Protein AF-A0A852GJ66-F1 (afdb_monomer_lite)

InterPro domains:
  IPR001179 FKBP-type peptidyl-prolyl cis-trans isomerase domain [PF00254] (37-87)
  IPR001179 FKBP-type peptidyl-prolyl cis-trans isomerase domain [PS50059] (41-87)
  IPR044609 Peptidyl-prolyl cis-trans isomerase FKBP2/11 [PTHR45779] (12-87)
  IPR046357 Peptidyl-prolyl cis-trans isomerase domain superfamily [G3DSA:3.10.50.40] (13-87)

Foldseek 3Di:
DDDDDDDDPPPPPPPPPDPPDDQDADDPDDDPDDPDWDDQFDKDWDWDWDADPVRHTPDTPVVVVGTDIDGALPPPDDPNRNPRRGD

Radius of gyration: 23.47 Å; chai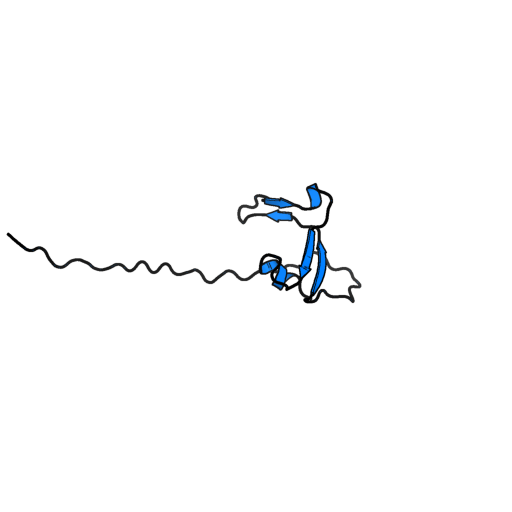ns: 1; bounding box: 76×25×42 Å

Organism: NCBI:txid243888

Structure (mmCIF, N/CA/C/O backbone):
data_AF-A0A852GJ66-F1
#
_entry.id   AF-A0A852GJ66-F1
#
loop_
_atom_site.group_PDB
_atom_site.id
_atom_site.type_symbol
_atom_site.label_atom_id
_atom_site.label_alt_id
_atom_site.label_comp_id
_atom_site.label_asym_id
_atom_site.label_entity_id
_atom_site.label_seq_id
_atom_site.pdbx_PDB_ins_code
_atom_site.Cartn_x
_atom_site.Cartn_y
_atom_site.Cartn_z
_atom_site.occupancy
_atom_site.B_iso_or_equiv
_atom_site.auth_seq_id
_atom_site.auth_comp_id
_atom_site.auth_asym_id
_atom_site.auth_atom_id
_atom_site.pdbx_PDB_model_num
ATOM 1 N N . PRO A 1 1 ? -63.319 -12.187 27.099 1.00 44.00 1 PRO A N 1
ATOM 2 C CA . PRO A 1 1 ? -62.981 -13.159 26.033 1.00 44.00 1 PRO A CA 1
ATOM 3 C C . PRO A 1 1 ? -62.754 -12.466 24.674 1.00 44.00 1 PRO A C 1
ATOM 5 O O . PRO A 1 1 ? -63.714 -11.961 24.118 1.00 44.00 1 PRO A O 1
ATOM 8 N N . ARG A 1 2 ? -61.493 -12.470 24.188 1.00 48.59 2 ARG A N 1
ATOM 9 C CA . ARG A 1 2 ? -61.085 -12.670 22.770 1.00 48.59 2 ARG A CA 1
ATOM 10 C C . ARG A 1 2 ? -61.778 -11.761 21.719 1.00 48.59 2 ARG A C 1
ATOM 12 O O . ARG A 1 2 ? -62.945 -11.964 21.451 1.00 48.59 2 ARG A O 1
ATOM 19 N N . GLN A 1 3 ? -61.155 -10.815 21.011 1.00 49.41 3 GLN A N 1
ATOM 20 C CA . GLN A 1 3 ? -59.829 -10.767 20.382 1.00 49.41 3 GLN A CA 1
ATOM 21 C C . GLN A 1 3 ? -59.540 -9.319 19.919 1.00 49.41 3 GLN A C 1
ATOM 23 O O . GLN A 1 3 ? -60.420 -8.661 19.374 1.00 49.41 3 GLN A O 1
ATOM 28 N N . LEU A 1 4 ? -58.297 -8.864 20.096 1.00 46.19 4 LEU A N 1
ATOM 29 C CA . LEU A 1 4 ? -57.724 -7.597 19.624 1.00 46.19 4 LEU A CA 1
ATOM 30 C C . LEU A 1 4 ? -56.877 -7.884 18.377 1.00 46.19 4 LEU A C 1
ATOM 32 O O . LEU A 1 4 ? -55.832 -8.513 18.518 1.00 46.19 4 LEU A O 1
ATOM 36 N N . TRP A 1 5 ? -57.307 -7.500 17.173 1.00 52.44 5 TRP A N 1
ATOM 37 C CA . TRP A 1 5 ? -56.526 -7.690 15.939 1.00 52.44 5 TRP A CA 1
ATOM 38 C C . TRP A 1 5 ? -56.633 -6.432 15.076 1.00 52.44 5 TRP A C 1
ATOM 40 O O . TRP A 1 5 ? -57.743 -6.020 14.752 1.00 52.44 5 TRP A O 1
ATOM 50 N N . GLY A 1 6 ? -55.495 -5.849 14.681 1.00 51.19 6 GLY A N 1
ATOM 51 C CA . GLY A 1 6 ? -55.483 -4.950 13.522 1.00 51.19 6 GLY A CA 1
ATOM 52 C C . GLY A 1 6 ? -54.556 -3.736 13.519 1.00 51.19 6 GLY A C 1
ATOM 53 O O . GLY A 1 6 ? -54.847 -2.815 12.773 1.00 51.19 6 GLY A O 1
ATOM 54 N N . TRP A 1 7 ? -53.455 -3.698 14.276 1.00 55.50 7 TRP A N 1
ATOM 55 C CA . TRP A 1 7 ? -52.378 -2.730 14.011 1.00 55.50 7 TRP A CA 1
ATOM 56 C C . TRP A 1 7 ? -51.019 -3.410 14.150 1.00 55.50 7 TRP A C 1
ATOM 58 O O . TRP A 1 7 ? -50.365 -3.325 15.181 1.00 55.50 7 TRP A O 1
ATOM 68 N N . VAL A 1 8 ? -50.593 -4.108 13.101 1.00 54.66 8 VAL A N 1
ATOM 69 C CA . VAL A 1 8 ? -49.170 -4.398 12.898 1.00 54.66 8 VAL A CA 1
ATOM 70 C C . VAL A 1 8 ? -48.829 -3.902 11.503 1.00 54.66 8 VAL A C 1
ATOM 72 O O . VAL A 1 8 ? -48.802 -4.658 10.536 1.00 54.66 8 VAL A O 1
ATOM 75 N N . LEU A 1 9 ? -48.619 -2.588 11.392 1.00 59.62 9 LEU A N 1
ATOM 76 C CA . LEU A 1 9 ? -47.822 -2.051 10.299 1.00 59.62 9 LEU A CA 1
ATOM 77 C C . LEU A 1 9 ? -46.390 -2.505 10.594 1.00 59.62 9 LEU A C 1
ATOM 79 O O . LEU A 1 9 ? -45.723 -1.963 11.473 1.00 59.62 9 LEU A O 1
ATOM 83 N N . ALA A 1 10 ? -45.952 -3.564 9.919 1.00 57.66 10 ALA A N 1
ATOM 84 C CA . ALA A 1 10 ? -44.557 -3.959 9.921 1.00 57.66 10 ALA A CA 1
ATOM 85 C C . ALA A 1 10 ? -43.759 -2.829 9.259 1.00 57.66 10 ALA A C 1
ATOM 87 O O . ALA A 1 10 ? -43.688 -2.733 8.034 1.00 57.66 10 ALA A O 1
ATOM 88 N N . LEU A 1 11 ? -43.192 -1.942 10.076 1.00 59.31 11 LEU A N 1
ATOM 89 C CA . LEU A 1 11 ? -42.169 -1.012 9.633 1.00 59.31 11 LEU A CA 1
ATOM 90 C C . LEU A 1 11 ? -40.920 -1.851 9.350 1.00 59.31 11 LEU A C 1
ATOM 92 O O . LEU A 1 11 ? -40.121 -2.132 10.241 1.00 59.31 11 LEU A O 1
ATOM 96 N N . ALA A 1 12 ? -40.794 -2.318 8.111 1.00 58.28 12 ALA A N 1
ATOM 97 C CA . ALA A 1 12 ? -39.553 -2.885 7.623 1.00 58.28 12 ALA A CA 1
ATOM 98 C C . ALA A 1 12 ? -38.499 -1.769 7.647 1.00 58.28 12 ALA A C 1
ATOM 100 O O . ALA A 1 12 ? -38.458 -0.912 6.766 1.00 58.28 12 ALA A O 1
ATOM 101 N N . LEU A 1 13 ? -37.665 -1.765 8.687 1.00 58.25 13 LEU A N 1
ATOM 102 C CA . LEU A 1 13 ? -36.398 -1.048 8.699 1.00 58.25 13 LEU A CA 1
ATOM 103 C C . LEU A 1 13 ? -35.523 -1.669 7.609 1.00 58.25 13 LEU A C 1
ATOM 105 O O . LEU A 1 13 ? -34.820 -2.654 7.831 1.00 58.25 13 LEU A O 1
ATOM 109 N N . ALA A 1 14 ? -35.602 -1.111 6.405 1.00 58.62 14 ALA A N 1
ATOM 110 C CA . ALA A 1 14 ? -34.587 -1.325 5.396 1.00 58.62 14 ALA A CA 1
ATOM 111 C C . ALA A 1 14 ? -33.2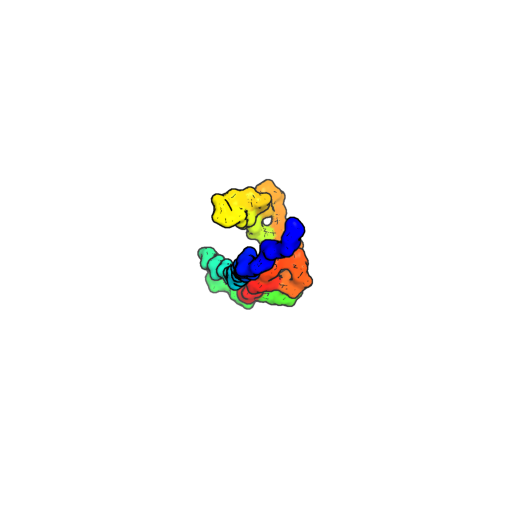90 -0.709 5.933 1.00 58.62 14 ALA A C 1
ATOM 113 O O . ALA A 1 14 ? -33.082 0.500 5.857 1.00 58.62 14 ALA A O 1
ATOM 114 N N . VAL A 1 15 ? -32.424 -1.544 6.510 1.00 58.72 15 VAL A N 1
ATOM 115 C CA . VAL A 1 15 ? -31.008 -1.209 6.648 1.00 58.72 15 VAL A CA 1
ATOM 116 C C . VAL A 1 15 ? -30.470 -1.157 5.224 1.00 58.72 15 VAL A C 1
ATOM 118 O O . VAL A 1 15 ? -30.126 -2.182 4.636 1.00 58.72 15 VAL A O 1
ATOM 121 N N . ALA A 1 16 ? -30.491 0.032 4.626 1.00 59.19 16 ALA A N 1
ATOM 122 C CA . ALA A 1 16 ? -29.788 0.279 3.384 1.00 59.19 16 ALA A CA 1
ATOM 123 C C . ALA A 1 16 ? -28.301 0.048 3.672 1.00 59.19 16 ALA A C 1
ATOM 125 O O . ALA A 1 16 ? -27.681 0.783 4.438 1.00 59.19 16 ALA A O 1
ATOM 126 N N . ALA A 1 17 ? -27.741 -1.028 3.121 1.00 56.59 17 ALA A N 1
ATOM 127 C CA . ALA A 1 17 ? -26.302 -1.192 3.077 1.00 56.59 17 ALA A CA 1
ATOM 128 C C . ALA A 1 17 ? -25.755 -0.040 2.228 1.00 56.59 17 ALA A C 1
ATOM 130 O O . ALA A 1 17 ? -25.967 -0.006 1.014 1.00 56.59 17 ALA A O 1
ATOM 131 N N . GLU A 1 18 ? -25.112 0.927 2.880 1.00 59.16 18 GLU A N 1
ATOM 132 C CA . GLU A 1 18 ? -24.446 2.036 2.205 1.00 59.16 18 GLU A CA 1
ATOM 133 C C . GLU A 1 18 ? -23.489 1.471 1.139 1.00 59.16 18 GLU A C 1
ATOM 135 O O . GLU A 1 18 ? -22.742 0.523 1.425 1.00 59.16 18 GLU A O 1
ATOM 140 N N . PRO A 1 19 ? -23.511 1.991 -0.102 1.00 58.84 19 PRO A N 1
ATOM 141 C CA . PRO A 1 19 ? -22.675 1.478 -1.176 1.00 58.84 19 PRO A CA 1
ATOM 142 C C . PRO A 1 19 ? -21.207 1.490 -0.739 1.00 58.84 19 PRO A C 1
ATOM 144 O O . PRO A 1 19 ? -20.654 2.533 -0.390 1.00 58.84 19 PRO A O 1
ATOM 147 N N . GLY A 1 20 ? -20.589 0.304 -0.746 1.00 64.69 20 GLY A N 1
ATOM 148 C CA . GLY A 1 20 ? -19.232 0.083 -0.251 1.00 64.69 20 GLY A CA 1
ATOM 149 C C . GLY A 1 20 ? -18.254 1.112 -0.811 1.00 64.69 20 GLY A C 1
ATOM 150 O O . GLY A 1 20 ? -18.075 1.228 -2.028 1.00 64.69 20 GLY A O 1
ATOM 151 N N . ARG A 1 21 ? -17.642 1.889 0.087 1.00 75.81 21 ARG A N 1
ATOM 152 C CA . ARG A 1 21 ? -16.758 2.997 -0.273 1.00 75.81 21 ARG A CA 1
ATOM 153 C C . ARG A 1 21 ? -15.588 2.478 -1.109 1.00 75.81 21 ARG A C 1
ATOM 155 O O . ARG A 1 21 ? -14.875 1.560 -0.709 1.00 75.81 21 ARG A O 1
ATOM 162 N N . LYS A 1 22 ? -15.406 3.057 -2.298 1.00 84.62 22 LYS A N 1
ATOM 163 C CA . LYS A 1 22 ? -14.291 2.716 -3.189 1.00 84.62 22 LYS A CA 1
ATOM 164 C C . LYS A 1 22 ? -12.983 3.249 -2.611 1.00 84.62 22 LYS A C 1
ATOM 166 O O . LYS A 1 22 ? -12.950 4.336 -2.036 1.00 84.62 22 LYS A O 1
ATOM 171 N N . VAL A 1 23 ? -11.909 2.495 -2.813 1.00 89.88 23 VAL A N 1
ATOM 172 C CA . VAL A 1 23 ? -10.559 2.901 -2.415 1.00 89.88 23 VAL A CA 1
ATOM 173 C C . VAL A 1 23 ? -10.148 4.136 -3.211 1.00 89.88 23 VAL A C 1
ATOM 175 O O . VAL A 1 23 ? -10.322 4.187 -4.428 1.00 89.88 23 VAL A O 1
ATOM 178 N N . GLN A 1 24 ? -9.610 5.132 -2.514 1.00 92.12 24 GLN A N 1
ATOM 179 C CA . GLN A 1 24 ? -9.066 6.349 -3.109 1.00 92.12 24 GLN A CA 1
ATOM 180 C C . GLN A 1 24 ? -7.542 6.270 -3.077 1.00 92.12 24 GLN A C 1
ATOM 182 O O . GLN A 1 24 ? -6.960 5.961 -2.040 1.00 92.12 24 GLN A O 1
ATOM 187 N N . ILE A 1 25 ? -6.896 6.543 -4.210 1.00 93.38 25 ILE A N 1
ATOM 188 C CA . ILE A 1 25 ? -5.442 6.434 -4.356 1.00 93.38 25 ILE A CA 1
ATOM 189 C C . ILE A 1 25 ? -4.893 7.816 -4.692 1.00 93.38 25 ILE A C 1
AT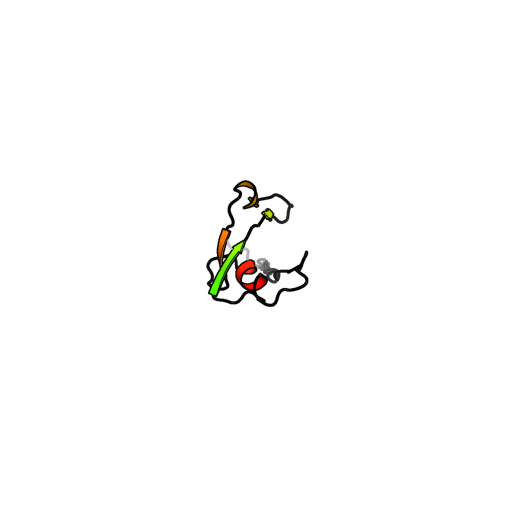OM 191 O O . ILE A 1 25 ? -5.280 8.415 -5.694 1.00 93.38 25 ILE A O 1
ATOM 195 N N . GLY A 1 26 ? -3.983 8.313 -3.856 1.00 92.94 26 GLY A N 1
ATOM 196 C CA . GLY A 1 26 ? -3.270 9.570 -4.074 1.00 92.94 26 GLY A CA 1
ATOM 197 C C . GLY A 1 26 ? -1.764 9.339 -4.155 1.00 92.94 26 GLY A C 1
ATOM 198 O O . GLY A 1 26 ? -1.168 8.799 -3.224 1.00 92.94 26 GLY A O 1
ATOM 199 N N . VAL A 1 27 ? -1.131 9.773 -5.247 1.00 93.06 27 VAL A N 1
ATOM 200 C CA . VAL A 1 27 ? 0.331 9.709 -5.406 1.00 93.06 27 VAL A CA 1
ATOM 201 C C . VAL A 1 27 ? 0.948 10.970 -4.807 1.00 93.06 27 VAL A C 1
ATOM 203 O O . VAL A 1 27 ? 0.801 12.053 -5.364 1.00 93.06 27 VAL A O 1
ATOM 206 N N . ARG A 1 28 ? 1.654 10.840 -3.676 1.00 94.00 28 ARG A N 1
ATOM 207 C CA . ARG A 1 28 ? 2.337 11.982 -3.033 1.00 94.00 28 ARG A CA 1
ATOM 208 C C . ARG A 1 28 ? 3.644 12.369 -3.723 1.00 94.00 28 ARG A C 1
ATOM 210 O O . ARG A 1 28 ? 3.970 13.545 -3.807 1.00 94.00 28 ARG A O 1
ATOM 217 N N . ARG A 1 29 ? 4.409 11.380 -4.186 1.00 93.94 29 ARG A N 1
ATOM 218 C CA . ARG A 1 29 ? 5.697 11.568 -4.863 1.00 93.94 29 ARG A CA 1
ATOM 219 C C . ARG A 1 29 ? 5.915 10.431 -5.850 1.00 93.94 29 ARG A C 1
ATOM 221 O O . ARG A 1 29 ? 5.610 9.283 -5.540 1.00 93.94 29 ARG A O 1
ATOM 228 N N . ARG A 1 30 ? 6.490 10.748 -7.008 1.00 91.75 30 ARG A N 1
ATOM 229 C CA . ARG A 1 30 ? 6.992 9.774 -7.978 1.00 91.75 30 ARG A CA 1
ATOM 230 C C . ARG A 1 30 ? 8.411 10.187 -8.394 1.00 91.75 30 ARG A C 1
ATOM 232 O O . ARG A 1 30 ? 8.616 11.376 -8.627 1.00 91.75 30 ARG A O 1
ATOM 239 N N . PRO A 1 31 ? 9.386 9.264 -8.446 1.00 92.56 31 PRO A N 1
ATOM 240 C CA . PRO A 1 31 ? 10.700 9.550 -9.023 1.00 92.56 31 PRO A CA 1
ATOM 241 C C . PRO A 1 31 ? 10.583 9.971 -10.495 1.00 92.56 31 PRO A C 1
ATOM 243 O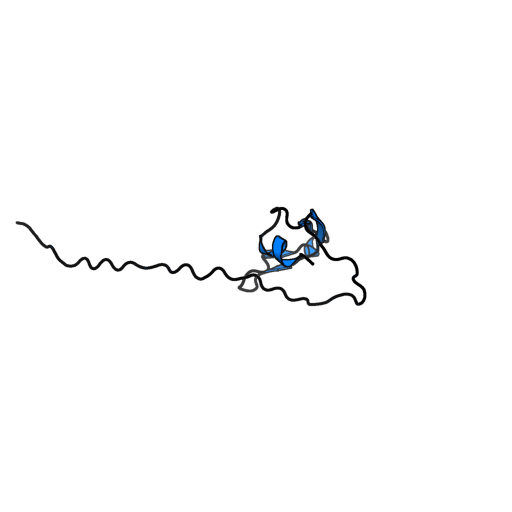 O . PRO A 1 31 ? 9.688 9.492 -11.189 1.00 92.56 31 PRO A O 1
ATOM 246 N N . GLU A 1 32 ? 11.491 10.825 -10.977 1.00 91.25 32 GLU A N 1
ATOM 247 C CA . GLU A 1 32 ? 11.487 11.312 -12.370 1.00 91.25 32 GLU A CA 1
ATOM 248 C C . GLU A 1 32 ? 11.593 10.167 -13.385 1.00 91.25 32 GLU A C 1
ATOM 250 O O . GLU A 1 32 ? 10.869 10.137 -14.378 1.00 91.25 32 GLU A O 1
ATOM 255 N N . ALA A 1 33 ? 12.441 9.181 -13.090 1.00 90.50 33 ALA A N 1
ATOM 256 C CA . ALA A 1 33 ? 12.582 7.966 -13.876 1.00 90.50 33 ALA A CA 1
ATOM 257 C C . ALA A 1 33 ? 12.059 6.762 -13.081 1.00 90.50 33 ALA A C 1
ATOM 259 O O . ALA A 1 33 ? 12.687 6.305 -12.128 1.00 90.50 33 ALA A O 1
ATOM 260 N N . CYS A 1 34 ? 10.904 6.235 -13.487 1.00 88.38 34 CYS A N 1
ATOM 261 C CA . CYS A 1 34 ? 10.334 4.999 -12.951 1.00 88.38 34 CYS A CA 1
ATOM 262 C C . CYS A 1 34 ? 9.816 4.137 -14.111 1.00 88.38 34 CYS A C 1
ATOM 264 O O . CYS A 1 34 ? 8.653 4.224 -14.508 1.00 88.38 34 CYS A O 1
ATOM 266 N N . GLY A 1 35 ? 10.720 3.361 -14.717 1.00 90.31 35 GLY A N 1
ATOM 267 C CA . GLY A 1 35 ? 10.396 2.485 -15.851 1.00 90.31 35 GLY A CA 1
ATOM 268 C C . GLY A 1 35 ? 9.760 1.155 -15.438 1.00 90.31 35 GLY A C 1
ATOM 269 O O . GLY A 1 35 ? 9.086 0.515 -16.244 1.00 90.31 35 GLY A O 1
ATOM 270 N N . VAL A 1 36 ? 9.949 0.748 -14.182 1.00 93.19 36 VAL A N 1
ATOM 271 C CA . VAL A 1 36 ? 9.3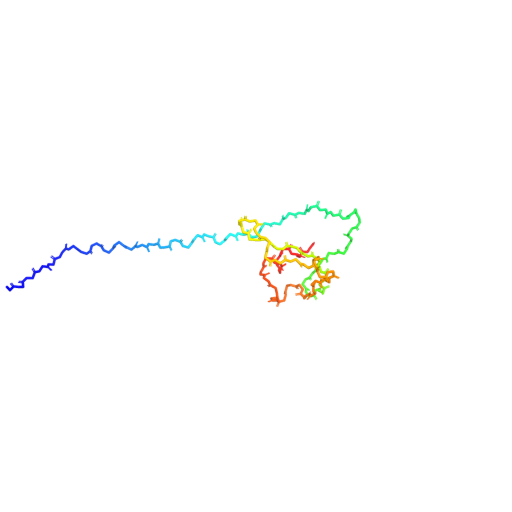87 -0.485 -13.628 1.00 93.19 36 VAL A CA 1
ATOM 272 C C . VAL A 1 36 ? 8.154 -0.136 -12.810 1.00 93.19 36 VAL A C 1
ATOM 274 O O . VAL A 1 36 ? 8.200 0.707 -11.920 1.00 93.19 36 VAL A O 1
ATOM 277 N N . ARG A 1 37 ? 7.048 -0.797 -13.131 1.00 94.38 37 ARG A N 1
ATOM 278 C CA . ARG A 1 37 ? 5.765 -0.665 -12.442 1.00 94.38 37 ARG A CA 1
ATOM 279 C C . ARG A 1 37 ? 5.414 -2.000 -11.824 1.00 94.38 37 ARG A C 1
ATOM 281 O O . ARG A 1 37 ? 5.656 -3.029 -12.457 1.00 94.38 37 ARG A O 1
ATOM 288 N N . SER A 1 38 ? 4.841 -1.955 -10.632 1.00 96.88 38 SER A N 1
ATOM 289 C CA . SER A 1 38 ? 4.393 -3.132 -9.899 1.00 96.88 38 SER A CA 1
ATOM 290 C C . SER A 1 38 ? 3.294 -3.873 -10.658 1.00 96.88 38 SER A C 1
ATOM 292 O O . SER A 1 38 ? 2.410 -3.279 -11.287 1.00 96.88 38 SER A O 1
ATOM 294 N N . ARG A 1 39 ? 3.348 -5.198 -10.599 1.00 97.50 39 ARG A N 1
ATOM 295 C CA . ARG A 1 39 ? 2.426 -6.118 -11.263 1.00 97.50 39 ARG A CA 1
ATOM 296 C C . ARG A 1 39 ? 1.980 -7.197 -10.287 1.00 97.50 39 ARG A C 1
ATOM 298 O O . ARG A 1 39 ? 2.578 -7.422 -9.238 1.00 97.50 39 ARG A O 1
ATOM 305 N N . ARG A 1 40 ? 0.894 -7.881 -10.643 1.00 97.88 40 ARG A N 1
ATOM 306 C CA . ARG A 1 40 ? 0.415 -9.036 -9.882 1.00 97.88 40 ARG A CA 1
ATOM 307 C C . ARG A 1 40 ? 1.518 -10.094 -9.802 1.00 97.88 40 ARG A C 1
ATOM 309 O O . ARG A 1 40 ? 2.064 -10.473 -10.833 1.00 97.88 40 ARG A O 1
ATOM 316 N N . GLY A 1 41 ? 1.768 -10.593 -8.597 1.00 97.25 41 GLY A N 1
ATOM 317 C CA . GLY A 1 41 ? 2.799 -11.588 -8.307 1.00 97.25 41 GLY A CA 1
ATOM 318 C C . GLY A 1 41 ? 4.144 -10.998 -7.887 1.00 97.25 41 GLY A C 1
ATOM 319 O O . GLY A 1 41 ? 4.969 -11.746 -7.370 1.00 97.25 41 GLY A O 1
ATOM 320 N N . ASP A 1 42 ? 4.361 -9.688 -8.041 1.00 98.06 42 ASP A N 1
ATOM 321 C CA . ASP A 1 42 ? 5.588 -9.053 -7.560 1.00 98.06 42 ASP A CA 1
ATOM 322 C C . ASP A 1 42 ? 5.679 -9.140 -6.033 1.00 98.06 42 ASP A C 1
ATOM 324 O O . ASP A 1 42 ? 4.685 -8.970 -5.316 1.00 98.06 42 ASP A O 1
ATOM 328 N N . LEU A 1 43 ? 6.897 -9.357 -5.536 1.00 98.00 43 LEU A N 1
ATOM 329 C CA . LEU A 1 43 ? 7.208 -9.266 -4.117 1.00 98.00 43 LEU A CA 1
ATOM 330 C C . LEU A 1 43 ? 7.530 -7.807 -3.774 1.00 98.00 43 LEU A C 1
ATOM 332 O O . LEU A 1 43 ? 8.545 -7.270 -4.218 1.00 98.00 43 LEU A O 1
ATOM 336 N N . LEU A 1 44 ? 6.666 -7.158 -2.993 1.00 97.62 44 LEU A N 1
ATOM 337 C CA . LEU A 1 44 ? 6.850 -5.766 -2.587 1.00 97.62 44 LEU A CA 1
ATOM 338 C C . LEU A 1 44 ? 7.395 -5.675 -1.168 1.00 97.62 44 LEU A C 1
ATOM 340 O O . LEU A 1 44 ? 6.915 -6.359 -0.271 1.00 97.62 44 LEU A O 1
ATOM 344 N N . HIS A 1 45 ? 8.361 -4.779 -0.973 1.00 97.56 45 HIS A N 1
ATOM 345 C CA . HIS A 1 45 ? 8.893 -4.385 0.328 1.00 97.56 45 HIS A CA 1
ATOM 346 C C . HIS A 1 45 ? 8.465 -2.940 0.574 1.00 97.56 45 HIS A C 1
ATOM 348 O O . HIS A 1 45 ? 8.873 -2.049 -0.173 1.00 97.56 45 HIS A O 1
ATOM 354 N N . MET A 1 46 ? 7.621 -2.694 1.577 1.00 96.81 46 MET A N 1
ATOM 355 C CA . MET A 1 46 ? 7.036 -1.368 1.769 1.00 96.81 46 MET A CA 1
ATOM 356 C C . MET A 1 46 ? 7.020 -0.930 3.228 1.00 96.81 46 MET A C 1
ATOM 358 O O . MET A 1 46 ? 6.585 -1.664 4.117 1.00 96.81 46 MET A O 1
ATOM 362 N N . HIS A 1 47 ? 7.438 0.317 3.446 1.00 98.12 47 HIS A N 1
ATOM 363 C CA . HIS A 1 47 ? 7.112 1.028 4.670 1.00 98.12 47 HIS A CA 1
ATOM 364 C C . HIS A 1 47 ? 5.730 1.674 4.568 1.00 98.12 47 HIS A C 1
ATOM 366 O O . HIS A 1 47 ? 5.393 2.307 3.569 1.00 98.12 47 HIS A O 1
ATOM 372 N N . TYR A 1 48 ? 4.944 1.535 5.629 1.00 97.19 48 TYR A N 1
ATOM 373 C CA . TYR A 1 48 ? 3.618 2.121 5.782 1.00 97.19 48 TYR A CA 1
ATOM 374 C C . TYR A 1 48 ? 3.394 2.662 7.195 1.00 97.19 48 TYR A C 1
ATOM 376 O O . TYR A 1 48 ? 4.042 2.233 8.156 1.00 97.19 48 TYR A O 1
ATOM 384 N N . THR A 1 49 ? 2.395 3.539 7.290 1.00 97.88 49 THR A N 1
ATOM 385 C CA . THR A 1 49 ? 1.713 3.923 8.527 1.00 97.88 49 THR A CA 1
ATOM 386 C C . THR A 1 49 ? 0.211 3.887 8.265 1.00 97.88 49 THR A C 1
ATOM 388 O O . THR A 1 49 ? -0.270 4.518 7.322 1.00 97.88 49 THR A O 1
ATOM 391 N N . GLY A 1 50 ? -0.520 3.127 9.074 1.00 96.69 50 GLY A N 1
ATOM 392 C CA . GLY A 1 50 ? -1.966 2.972 8.989 1.00 96.69 50 GLY A CA 1
ATOM 393 C C . GLY A 1 50 ? -2.682 3.780 10.066 1.00 96.69 50 GLY A C 1
ATOM 394 O O . GLY A 1 50 ? -2.286 3.749 11.231 1.00 96.69 50 GLY A O 1
ATOM 395 N N . HIS A 1 51 ? -3.751 4.471 9.672 1.00 97.69 51 HIS A N 1
ATOM 396 C CA . HIS A 1 51 ? -4.620 5.226 10.573 1.00 97.69 51 HIS A CA 1
ATOM 397 C C . HIS A 1 51 ? -6.077 4.793 10.395 1.00 97.69 51 HIS A C 1
ATOM 399 O O . HIS A 1 51 ? -6.470 4.385 9.299 1.00 97.69 51 HIS A O 1
ATOM 405 N N . LEU A 1 52 ? -6.857 4.880 11.469 1.00 96.75 52 LEU A N 1
ATOM 406 C CA . LEU A 1 52 ? -8.313 4.784 11.434 1.00 96.75 52 LEU A CA 1
ATOM 407 C C . LEU A 1 52 ? -8.919 6.102 10.922 1.00 96.75 52 LEU A C 1
ATOM 409 O O . LEU A 1 52 ? -8.222 7.106 10.763 1.00 96.75 52 LEU A O 1
ATOM 413 N N . GLU A 1 53 ? -10.225 6.108 10.644 1.00 95.25 53 GLU A N 1
ATOM 414 C CA . GLU A 1 53 ? -10.919 7.292 10.106 1.00 95.25 53 GLU A CA 1
ATOM 415 C C . GLU A 1 53 ? -10.926 8.484 11.077 1.00 95.25 53 GLU A C 1
ATOM 417 O O . GLU A 1 53 ? -10.982 9.630 10.638 1.00 95.25 53 GLU A O 1
ATOM 422 N N . ASP A 1 54 ? -10.807 8.224 12.380 1.00 97.19 54 ASP A N 1
ATOM 423 C CA . ASP A 1 54 ? -10.653 9.250 13.418 1.00 97.19 54 ASP A CA 1
ATOM 424 C C . ASP A 1 54 ? -9.225 9.829 13.501 1.00 97.19 54 ASP A C 1
ATOM 426 O O . ASP A 1 54 ? -8.958 10.726 14.299 1.00 97.19 54 ASP A O 1
ATOM 430 N N . GLY A 1 55 ? -8.303 9.331 12.671 1.00 97.50 55 GLY A N 1
ATOM 431 C CA . GLY A 1 55 ? -6.907 9.751 12.629 1.00 97.50 55 GLY A CA 1
ATOM 432 C C . GLY A 1 55 ? -6.001 9.045 13.636 1.00 97.50 55 GLY A C 1
ATOM 433 O O . GLY A 1 55 ? -4.799 9.306 13.632 1.00 97.50 55 GLY A O 1
ATOM 434 N N . SER A 1 56 ? -6.513 8.139 14.470 1.00 97.88 56 SER A N 1
ATOM 435 C CA . SER A 1 56 ? -5.670 7.346 15.365 1.00 97.88 56 SER A CA 1
ATOM 436 C C . SER A 1 56 ? -4.806 6.363 14.567 1.00 97.88 56 SER A C 1
ATOM 438 O O . SER A 1 56 ? -5.282 5.645 13.686 1.00 97.88 56 SER A O 1
ATOM 440 N N . GLN A 1 57 ? -3.499 6.340 14.841 1.00 97.75 57 GLN A N 1
ATOM 441 C CA . GLN A 1 57 ? -2.589 5.378 14.221 1.00 97.75 57 GLN A CA 1
ATOM 442 C C . GLN A 1 57 ? -2.818 3.994 14.834 1.00 97.75 57 GLN A C 1
ATOM 444 O O . GLN A 1 57 ? -2.695 3.840 16.047 1.00 97.75 57 GLN A O 1
ATOM 449 N N . PHE A 1 58 ? -3.074 2.979 14.007 1.00 96.75 58 PHE A N 1
ATOM 450 C CA . PHE A 1 58 ? -3.186 1.598 14.491 1.00 96.75 58 PHE A CA 1
ATOM 451 C C . PHE A 1 58 ? -1.881 0.810 14.334 1.00 96.75 58 PHE A C 1
ATOM 453 O O . PHE A 1 58 ? -1.612 -0.085 15.128 1.00 96.75 58 PHE A O 1
ATOM 460 N N . ASP A 1 59 ? -1.060 1.129 13.326 1.00 96.25 59 ASP A N 1
ATOM 461 C CA . ASP A 1 59 ? 0.235 0.477 13.119 1.00 96.25 59 ASP A CA 1
ATOM 462 C C . ASP A 1 59 ? 1.173 1.310 12.225 1.00 96.25 59 ASP A C 1
ATOM 464 O O . ASP A 1 59 ? 0.732 2.109 11.396 1.00 96.25 59 ASP A O 1
ATOM 468 N N . SER A 1 60 ? 2.483 1.106 12.367 1.00 97.94 60 SER A N 1
ATOM 469 C CA . SER A 1 60 ? 3.505 1.635 11.464 1.00 97.94 60 SER A CA 1
ATOM 470 C C . SER A 1 60 ? 4.696 0.692 11.394 1.00 97.94 60 SER A C 1
ATOM 472 O O . SER A 1 60 ? 5.238 0.273 12.411 1.00 97.94 60 SER A O 1
ATOM 474 N N . SER A 1 61 ? 5.157 0.408 10.180 1.00 98.00 61 SER A N 1
ATOM 475 C CA . SER A 1 61 ? 6.420 -0.312 9.963 1.00 98.00 61 SER A CA 1
ATOM 476 C C . SER A 1 61 ? 7.661 0.516 10.324 1.00 98.00 61 SER A C 1
ATOM 478 O O . SER A 1 61 ? 8.715 -0.050 10.597 1.00 98.00 61 SER A O 1
ATOM 480 N N . LEU A 1 62 ? 7.550 1.852 10.322 1.00 97.00 62 LEU A N 1
ATOM 481 C CA . LEU A 1 62 ? 8.685 2.754 10.538 1.00 97.00 62 LEU A CA 1
ATOM 482 C C . LEU A 1 62 ? 9.179 2.711 11.987 1.00 97.00 62 LEU A C 1
ATOM 484 O O . LEU A 1 62 ? 10.366 2.880 12.227 1.00 97.00 62 LEU A O 1
ATOM 488 N N . SER A 1 63 ? 8.298 2.428 12.952 1.00 94.62 63 SER A N 1
ATOM 489 C CA . SER A 1 63 ? 8.692 2.271 14.361 1.00 94.62 63 SER A CA 1
ATOM 490 C C . SER A 1 63 ? 9.560 1.035 14.609 1.00 94.62 63 SER A C 1
ATOM 492 O O . SER A 1 63 ? 10.253 0.969 15.620 1.00 94.62 63 SER A O 1
ATOM 494 N N . ARG A 1 64 ? 9.517 0.060 13.694 1.00 96.31 64 ARG A N 1
ATOM 495 C CA . ARG A 1 64 ? 10.281 -1.193 13.750 1.00 96.31 64 ARG A CA 1
ATOM 496 C C . ARG A 1 64 ? 11.492 -1.201 12.817 1.00 96.31 64 ARG A C 1
ATOM 498 O O . ARG A 1 64 ? 12.225 -2.180 12.819 1.00 96.31 64 ARG A O 1
ATOM 505 N N . ASP A 1 65 ? 11.649 -0.162 11.996 1.00 96.12 65 ASP A N 1
ATOM 506 C CA . ASP A 1 65 ? 12.669 -0.059 10.942 1.00 96.12 65 ASP A CA 1
ATOM 507 C C . ASP A 1 65 ? 12.764 -1.305 10.037 1.00 96.12 65 ASP A C 1
ATOM 509 O O . ASP A 1 65 ? 13.822 -1.701 9.555 1.00 96.12 65 ASP A O 1
ATOM 513 N N . GLN A 1 66 ? 11.623 -1.963 9.812 1.00 97.81 66 GLN A N 1
ATOM 514 C CA . GLN A 1 66 ? 11.545 -3.178 9.010 1.00 97.81 66 GLN A CA 1
ATOM 515 C C . GLN A 1 66 ? 10.386 -3.072 8.014 1.00 97.81 66 GLN A C 1
ATOM 517 O O . GLN A 1 66 ? 9.234 -2.915 8.437 1.00 97.81 66 GLN A O 1
ATOM 522 N N . PRO A 1 67 ? 10.651 -3.154 6.696 1.00 97.94 67 PRO A N 1
ATOM 523 C CA . PRO A 1 67 ? 9.600 -3.168 5.691 1.00 97.94 67 PRO A CA 1
ATOM 524 C C . PRO A 1 67 ? 8.685 -4.376 5.856 1.00 97.94 67 PRO A C 1
ATOM 526 O O . PRO A 1 67 ? 9.130 -5.479 6.178 1.00 97.94 67 PRO A O 1
ATOM 529 N N . PHE A 1 68 ? 7.409 -4.183 5.548 1.00 97.88 68 PHE A N 1
ATOM 530 C CA . PHE A 1 68 ? 6.498 -5.302 5.376 1.00 97.88 68 PHE A CA 1
ATOM 531 C C . PHE A 1 68 ? 6.633 -5.870 3.965 1.00 97.88 68 PHE A C 1
ATOM 533 O O . PHE A 1 68 ? 6.726 -5.112 2.994 1.00 97.88 68 PHE A O 1
ATOM 540 N N . VAL A 1 69 ? 6.659 -7.200 3.871 1.00 97.94 69 VAL A N 1
ATOM 541 C CA . VAL A 1 69 ? 6.905 -7.932 2.627 1.00 97.94 69 VAL A CA 1
ATOM 542 C C . VAL A 1 69 ? 5.699 -8.796 2.286 1.00 97.94 69 VAL A C 1
ATOM 544 O O . VAL A 1 69 ? 5.240 -9.572 3.123 1.00 97.94 69 VAL A O 1
ATOM 547 N N . PHE A 1 70 ? 5.187 -8.672 1.063 1.00 97.94 70 PHE A N 1
ATOM 548 C CA . PHE A 1 70 ? 4.022 -9.429 0.598 1.00 97.94 70 PHE A CA 1
ATOM 549 C C . PHE A 1 70 ? 4.007 -9.582 -0.929 1.00 97.94 70 PHE A C 1
ATOM 551 O O . PHE A 1 70 ? 4.661 -8.825 -1.648 1.00 97.94 70 PHE A O 1
ATOM 558 N N . SER A 1 71 ? 3.246 -10.562 -1.429 1.00 98.25 71 SER A N 1
ATOM 559 C CA . SER A 1 71 ? 3.034 -10.782 -2.867 1.00 98.25 71 SER A CA 1
ATOM 560 C C . SER A 1 71 ? 1.800 -10.025 -3.368 1.00 98.25 71 SER A C 1
ATOM 562 O O . SER A 1 71 ? 0.672 -10.315 -2.956 1.00 98.25 71 SER A O 1
ATOM 564 N N . LEU A 1 72 ? 1.993 -9.068 -4.277 1.00 98.44 72 LEU A N 1
ATOM 565 C CA . LEU A 1 72 ? 0.932 -8.166 -4.730 1.00 98.44 72 LEU A CA 1
ATOM 566 C C . LEU A 1 72 ? -0.157 -8.886 -5.535 1.00 98.44 72 LEU A C 1
ATOM 568 O O . LEU A 1 72 ? 0.123 -9.596 -6.503 1.00 98.44 72 LEU A O 1
ATOM 572 N N . GLY A 1 73 ? -1.424 -8.634 -5.198 1.00 97.31 73 GLY A N 1
ATOM 573 C CA . GLY A 1 73 ? -2.559 -9.123 -5.977 1.00 97.31 73 GLY A CA 1
ATOM 574 C C . GLY A 1 73 ? -2.781 -10.625 -5.814 1.00 97.31 73 GLY A C 1
ATOM 575 O O . GLY A 1 73 ? -3.298 -11.274 -6.723 1.00 97.31 73 GLY A O 1
ATOM 576 N N . THR A 1 74 ? -2.356 -11.200 -4.693 1.00 97.12 74 THR A N 1
ATOM 577 C CA . THR A 1 74 ? -2.519 -12.632 -4.394 1.00 97.12 74 THR A CA 1
ATOM 578 C C . THR A 1 74 ? -3.568 -12.898 -3.313 1.00 97.12 74 THR A C 1
ATOM 580 O O . THR A 1 74 ? -3.818 -14.052 -2.979 1.00 97.12 74 THR A O 1
ATOM 583 N N . GLY A 1 75 ? -4.204 -11.855 -2.770 1.00 96.69 75 GLY A N 1
ATOM 584 C CA . GLY A 1 75 ? -5.139 -11.957 -1.650 1.00 96.69 75 GLY A CA 1
ATOM 585 C C . GLY A 1 75 ? -4.468 -12.052 -0.277 1.00 96.69 75 GLY A C 1
ATOM 586 O O . GLY A 1 75 ? -5.158 -12.298 0.707 1.00 96.69 75 GLY A O 1
ATOM 587 N N . GLN A 1 76 ? -3.146 -11.860 -0.190 1.00 96.38 76 GLN A N 1
ATOM 588 C CA . GLN A 1 76 ? -2.392 -11.890 1.073 1.00 96.38 76 GLN A CA 1
ATOM 589 C C . GLN A 1 76 ? -2.637 -10.667 1.967 1.00 96.38 76 GLN A C 1
ATOM 591 O O . GLN A 1 76 ? -2.398 -10.726 3.171 1.00 96.38 76 GLN A O 1
ATOM 596 N N . VAL A 1 77 ? -3.087 -9.554 1.387 1.00 96.94 77 VAL A N 1
ATOM 597 C CA . VAL A 1 77 ? -3.301 -8.280 2.083 1.00 96.94 77 VAL A CA 1
ATOM 598 C C . VAL A 1 77 ? -4.729 -7.783 1.882 1.00 96.94 77 VAL A C 1
ATOM 600 O O . VAL A 1 77 ? -5.494 -8.307 1.071 1.00 96.94 77 VAL A O 1
ATOM 603 N N . ILE A 1 78 ? -5.110 -6.744 2.627 1.00 95.12 78 ILE A N 1
ATOM 604 C CA . ILE A 1 78 ? -6.421 -6.108 2.477 1.00 95.12 78 ILE A CA 1
ATOM 605 C C . ILE A 1 78 ? -6.657 -5.673 1.023 1.00 95.12 78 ILE A C 1
ATOM 607 O O . ILE A 1 78 ? -5.751 -5.185 0.346 1.00 95.12 78 ILE A O 1
ATOM 611 N N . LYS A 1 79 ? -7.903 -5.799 0.548 1.00 94.31 79 LYS A N 1
ATOM 612 C CA . LYS A 1 79 ? -8.267 -5.572 -0.867 1.00 94.31 79 LYS A CA 1
ATOM 613 C C . LYS A 1 79 ? -7.786 -4.230 -1.423 1.00 94.31 79 LYS A C 1
ATOM 615 O O . LYS A 1 79 ? -7.446 -4.148 -2.599 1.00 94.31 79 LYS A O 1
ATOM 620 N N . GLY A 1 80 ? -7.748 -3.189 -0.590 1.00 94.56 80 GLY A N 1
ATOM 621 C CA . GLY A 1 80 ? -7.277 -1.875 -1.016 1.00 94.56 80 GLY A CA 1
ATOM 622 C C . GLY A 1 80 ? -5.793 -1.825 -1.367 1.00 94.56 80 GLY A C 1
ATOM 623 O O . GLY A 1 80 ? -5.431 -1.089 -2.275 1.00 94.56 80 GLY A O 1
ATOM 624 N N . TRP A 1 81 ? -4.952 -2.641 -0.733 1.00 97.06 81 TRP A N 1
ATOM 625 C CA . TRP A 1 81 ? -3.542 -2.768 -1.110 1.00 97.06 81 TRP A CA 1
ATOM 626 C C . TRP A 1 81 ? -3.388 -3.576 -2.395 1.00 97.06 81 TRP A C 1
ATOM 628 O O . TRP A 1 81 ? -2.710 -3.138 -3.320 1.00 97.06 81 TRP A O 1
ATOM 638 N N . ASP A 1 82 ? -4.091 -4.705 -2.481 1.00 96.44 82 ASP A N 1
ATOM 639 C CA . ASP A 1 82 ? -4.066 -5.591 -3.649 1.00 96.44 82 ASP A CA 1
ATOM 640 C C . ASP A 1 82 ? -4.499 -4.891 -4.946 1.00 96.44 82 ASP A C 1
ATOM 642 O O . ASP A 1 82 ? -4.013 -5.220 -6.027 1.00 96.44 82 ASP A O 1
ATOM 646 N N . GLN A 1 83 ? -5.413 -3.925 -4.841 1.00 93.62 83 GLN A N 1
ATOM 647 C CA . GLN A 1 83 ? -5.891 -3.126 -5.970 1.00 93.62 83 GLN A CA 1
ATOM 648 C C . GLN A 1 83 ? -5.109 -1.821 -6.135 1.00 93.62 83 GLN A C 1
ATOM 650 O O . GLN A 1 83 ? -4.850 -1.399 -7.259 1.00 93.62 83 GLN A O 1
ATOM 655 N N . GLY A 1 84 ? -4.759 -1.165 -5.027 1.00 94.44 84 GLY A N 1
ATOM 656 C CA . GLY A 1 84 ? -4.257 0.206 -5.036 1.00 94.44 84 GLY A CA 1
ATOM 657 C C . GLY A 1 84 ? -2.771 0.356 -5.335 1.00 94.44 84 GLY A C 1
ATOM 658 O O . GLY A 1 84 ? -2.327 1.466 -5.613 1.00 94.44 84 GLY A O 1
ATOM 659 N N . LEU A 1 85 ? -2.014 -0.741 -5.286 1.00 96.12 85 LEU A N 1
ATOM 660 C CA . LEU A 1 85 ? -0.565 -0.747 -5.498 1.00 96.12 85 LEU A CA 1
ATOM 661 C C . LEU A 1 85 ? -0.151 -1.322 -6.853 1.00 96.12 85 LEU A C 1
ATOM 663 O O . LEU A 1 85 ? 1.036 -1.536 -7.072 1.00 96.12 85 LEU A O 1
ATOM 667 N N . LEU A 1 86 ? -1.094 -1.599 -7.752 1.00 94.81 86 LEU A N 1
ATOM 668 C CA . LEU A 1 86 ? -0.791 -2.010 -9.121 1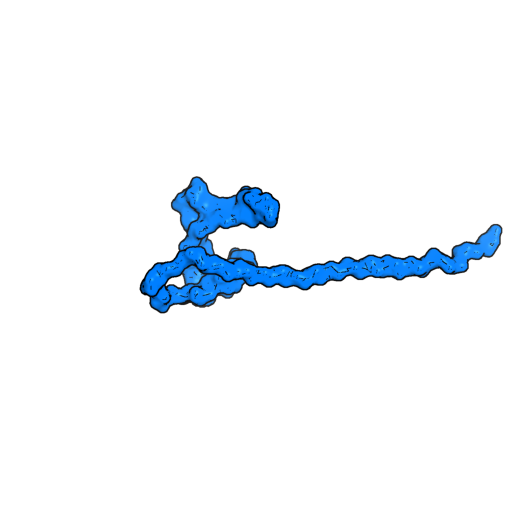.00 94.81 86 LEU A CA 1
ATOM 669 C C . LEU A 1 86 ? -0.460 -0.782 -9.989 1.00 94.81 86 LEU A C 1
ATOM 671 O O . LEU A 1 86 ? -1.276 0.137 -10.072 1.00 94.81 86 LEU A O 1
ATOM 675 N N . GLY A 1 87 ? 0.659 -0.837 -10.722 1.00 85.44 87 GLY A N 1
ATOM 676 C CA . GLY A 1 87 ? 0.893 -0.019 -11.922 1.00 85.44 87 GLY A CA 1
ATOM 677 C C . GLY A 1 87 ? 1.714 1.260 -11.806 1.00 85.44 87 GLY A C 1
ATOM 678 O O . GLY A 1 87 ? 2.084 1.721 -10.708 1.00 85.44 87 GLY A O 1
#

Secondary structure (DSSP, 8-state):
-----------------PPPPPP--------S-------TT-EEEE--EEE-TTS-EEEESGGGT--EEEETTTTSS-HHHHHHT--

Sequence (87 aa):
PRQLWGWVLALALAVAAEPGRKVQIGVRRRPEACGVRSRRGDLLHMHYTGHLEDGSQFDSSLSRDQPFVFSLGTGQVIKGWDQGLLG

pLDDT: mean 86.05, std 17.18, range [44.0, 98.44]